Protein AF-A0A929YUV9-F1 (afdb_monomer_lite)

Secondary structure (DSSP, 8-state):
-HHHHHHHTTTT---SSPPPHHIIIIIS---GGG--S-HHHHHTTSPPHHHHHHHHHHTT-SS--HHHHHHHHH-HHHHHHHHHHH----------

Structure (mmCIF, N/CA/C/O backbone):
data_AF-A0A929YUV9-F1
#
_entry.id   AF-A0A929YUV9-F1
#
loop_
_atom_site.group_PDB
_atom_site.id
_atom_site.type_symbol
_atom_site.label_atom_id
_atom_site.label_alt_id
_atom_site.label_comp_id
_atom_site.label_asym_id
_atom_site.label_entity_id
_atom_site.label_seq_id
_atom_site.pdbx_PDB_ins_code
_atom_site.Cartn_x
_atom_site.Cartn_y
_atom_site.Cartn_z
_atom_site.occupancy
_atom_site.B_iso_or_equiv
_atom_site.auth_seq_id
_atom_site.auth_comp_id
_atom_site.auth_asym_id
_atom_site.auth_atom_id
_atom_site.pdbx_PDB_model_num
ATOM 1 N N . PRO A 1 1 ? -6.744 -14.987 12.072 1.00 85.75 1 PRO A N 1
ATOM 2 C CA . PRO A 1 1 ? -6.641 -14.279 10.771 1.00 85.75 1 PRO A CA 1
ATOM 3 C C . PRO A 1 1 ? -6.077 -12.878 10.985 1.00 85.75 1 PRO A C 1
ATOM 5 O O . PRO A 1 1 ? -6.507 -12.205 11.922 1.00 85.75 1 PRO A O 1
ATOM 8 N N . ASN A 1 2 ? -5.096 -12.476 10.181 1.00 84.31 2 ASN A N 1
ATOM 9 C CA . ASN A 1 2 ? -4.469 -11.158 10.314 1.00 84.31 2 ASN A CA 1
ATOM 10 C C . ASN A 1 2 ? -5.422 -10.056 9.840 1.00 84.31 2 ASN A C 1
ATOM 12 O O . ASN A 1 2 ? -5.476 -8.986 10.431 1.00 84.31 2 ASN A O 1
ATOM 16 N N . GLU A 1 3 ? -6.265 -10.370 8.860 1.00 86.81 3 GLU A N 1
ATOM 17 C CA . GLU A 1 3 ? -7.257 -9.478 8.263 1.00 86.81 3 GLU A CA 1
ATOM 18 C C . GLU A 1 3 ? -8.295 -9.024 9.295 1.00 86.81 3 GLU A C 1
ATOM 20 O O . GLU A 1 3 ? -8.646 -7.850 9.363 1.00 86.81 3 GLU A O 1
ATOM 25 N N . PHE A 1 4 ? -8.752 -9.943 10.154 1.00 85.56 4 PHE A N 1
ATOM 26 C CA . PHE A 1 4 ? -9.696 -9.610 11.223 1.00 85.56 4 PHE A CA 1
ATOM 27 C C . PHE A 1 4 ? -9.063 -8.699 12.280 1.00 85.56 4 PHE A C 1
ATOM 29 O O . PHE A 1 4 ? -9.709 -7.771 12.760 1.00 85.56 4 PHE A O 1
ATOM 36 N N . LYS A 1 5 ? -7.791 -8.936 12.624 1.00 85.31 5 LYS A N 1
ATOM 37 C CA . LYS A 1 5 ? -7.054 -8.074 13.558 1.00 85.31 5 LYS A CA 1
ATOM 38 C C . LYS A 1 5 ? -6.834 -6.681 12.970 1.00 85.31 5 LYS A C 1
ATOM 40 O O . LYS A 1 5 ? -6.989 -5.702 13.688 1.00 85.31 5 LYS A O 1
ATOM 45 N N . ASP A 1 6 ? -6.548 -6.599 11.671 1.00 87.00 6 ASP A N 1
ATOM 46 C CA . ASP A 1 6 ? -6.400 -5.348 10.922 1.00 87.00 6 ASP A CA 1
ATOM 47 C C . ASP A 1 6 ? -7.691 -4.524 10.892 1.00 87.00 6 ASP A C 1
ATOM 49 O O . ASP A 1 6 ? -7.659 -3.315 11.118 1.00 87.00 6 ASP A O 1
ATOM 53 N N . LEU A 1 7 ? -8.834 -5.183 10.699 1.00 85.94 7 LEU A N 1
ATOM 54 C CA . LEU A 1 7 ? -10.140 -4.540 10.816 1.00 85.94 7 LEU A CA 1
ATOM 55 C C . LEU A 1 7 ? -10.396 -4.039 12.237 1.00 85.94 7 LEU A C 1
ATOM 57 O O . LEU A 1 7 ? -10.766 -2.885 12.424 1.00 85.94 7 LEU A O 1
ATOM 61 N N . ALA A 1 8 ? -10.165 -4.894 13.233 1.00 84.38 8 ALA A N 1
ATOM 62 C CA . ALA A 1 8 ? -10.441 -4.578 14.627 1.00 84.38 8 ALA A CA 1
ATOM 63 C C . ALA A 1 8 ? -9.572 -3.423 15.160 1.00 84.38 8 ALA A C 1
ATOM 65 O O . ALA A 1 8 ? -10.046 -2.641 15.979 1.00 84.38 8 ALA A O 1
ATOM 66 N N . ARG A 1 9 ? -8.331 -3.274 14.672 1.00 84.50 9 ARG A N 1
ATOM 67 C CA . ARG A 1 9 ? -7.440 -2.157 15.040 1.00 84.50 9 ARG A CA 1
ATOM 68 C C . ARG A 1 9 ? -7.685 -0.855 14.275 1.00 84.50 9 ARG A C 1
ATOM 70 O O . ARG A 1 9 ? -6.952 0.096 14.502 1.00 84.50 9 ARG A O 1
ATOM 77 N N . GLY A 1 10 ? -8.659 -0.806 13.363 1.00 84.62 10 GLY A N 1
ATOM 78 C CA . GLY A 1 10 ? -9.018 0.422 12.640 1.00 84.62 10 GLY A CA 1
ATOM 79 C C . GLY A 1 10 ? -8.236 0.681 11.347 1.00 84.62 10 GLY A C 1
ATOM 80 O O . GLY A 1 10 ? -8.380 1.747 10.751 1.00 84.62 10 GLY A O 1
ATOM 81 N N . LYS A 1 11 ? -7.451 -0.288 10.851 1.00 84.31 11 LYS A N 1
ATOM 82 C CA . LYS A 1 11 ? -6.669 -0.132 9.606 1.00 84.31 11 LYS A CA 1
ATOM 83 C C . LYS A 1 11 ? -7.545 0.064 8.367 1.00 84.31 11 LYS A C 1
ATOM 85 O O . LYS A 1 11 ? -7.130 0.715 7.420 1.00 84.31 11 LYS A O 1
ATOM 90 N N . PHE A 1 12 ? -8.759 -0.483 8.372 1.00 84.56 12 PHE A N 1
ATOM 91 C CA . PHE A 1 12 ? -9.734 -0.314 7.286 1.00 84.56 12 PHE A CA 1
ATOM 92 C C . PHE A 1 12 ? -10.759 0.796 7.575 1.00 84.56 12 PHE A C 1
ATOM 94 O O . PHE A 1 12 ? -11.820 0.839 6.954 1.00 84.56 12 PHE A O 1
ATOM 101 N N . GLY A 1 13 ? -10.456 1.681 8.528 1.00 83.19 13 GLY A N 1
ATOM 102 C CA . GLY A 1 13 ? -11.361 2.722 9.000 1.00 83.19 13 GLY A CA 1
ATOM 103 C C . GLY A 1 13 ? -12.221 2.282 10.184 1.00 83.19 13 GLY A C 1
ATOM 104 O O . GLY A 1 13 ? -12.000 1.238 10.802 1.00 83.19 13 GLY A O 1
ATOM 105 N N . LYS A 1 14 ? -13.207 3.119 10.523 1.00 84.31 14 LYS A N 1
ATOM 106 C CA . LYS A 1 14 ? -14.068 2.921 11.694 1.00 84.31 14 LYS A CA 1
ATOM 107 C C . LYS A 1 14 ? -15.224 1.980 11.380 1.00 84.31 14 LYS A C 1
ATOM 109 O O . LYS A 1 14 ? -15.954 2.167 10.408 1.00 84.31 14 LYS A O 1
ATOM 114 N N . THR A 1 15 ? -15.418 0.989 12.242 1.00 84.69 15 THR A N 1
ATOM 115 C CA . THR A 1 15 ? -16.601 0.131 12.212 1.00 84.69 15 THR A CA 1
ATOM 116 C C . THR A 1 15 ? -17.851 0.926 12.621 1.00 84.69 15 THR A C 1
ATOM 118 O O . THR A 1 15 ? -17.741 1.872 13.400 1.00 84.69 15 THR A O 1
ATOM 121 N N . PRO A 1 16 ? -19.058 0.548 12.150 1.00 85.69 16 PRO A N 1
ATOM 122 C CA . PRO A 1 16 ? -20.301 1.241 12.516 1.00 85.69 16 PRO A CA 1
ATOM 123 C C . PRO A 1 16 ? -20.580 1.280 14.025 1.00 85.69 16 PRO A C 1
ATOM 125 O O . PRO A 1 16 ? -21.283 2.165 14.504 1.00 85.69 16 PRO A O 1
ATOM 128 N N . VAL A 1 17 ? -20.050 0.300 14.760 1.00 86.69 17 VAL A N 1
ATOM 129 C CA . VAL A 1 17 ? -20.099 0.211 16.221 1.00 86.69 17 VAL A CA 1
ATOM 130 C C . VAL A 1 17 ? -18.668 0.186 16.734 1.00 86.69 17 VAL A C 1
ATOM 132 O O . VAL A 1 17 ? -17.823 -0.499 16.153 1.00 86.69 17 VAL A O 1
ATOM 135 N N . GLU A 1 18 ? -18.399 0.919 17.809 1.00 81.81 18 GLU A N 1
ATOM 136 C CA . GLU A 1 18 ? -17.084 0.936 18.446 1.00 81.81 18 GLU A CA 1
ATOM 137 C C . GLU A 1 18 ? -16.736 -0.441 19.022 1.00 81.81 18 GLU A C 1
ATOM 139 O O . GLU A 1 18 ? -17.566 -1.108 19.645 1.00 81.81 18 GLU A O 1
ATOM 144 N N . VAL A 1 19 ? -15.495 -0.874 18.806 1.00 81.69 19 VAL A N 1
ATOM 145 C CA . VAL A 1 19 ? -14.983 -2.131 19.357 1.00 81.69 19 VAL A CA 1
ATOM 146 C C . VAL A 1 19 ? -14.424 -1.867 20.753 1.00 81.69 19 VAL A C 1
ATOM 148 O O . VAL A 1 19 ? -13.682 -0.909 20.962 1.00 81.69 19 VAL A O 1
ATOM 151 N N . ASP A 1 20 ? -14.759 -2.727 21.716 1.00 85.38 20 ASP A N 1
ATOM 152 C CA . ASP A 1 20 ? -14.241 -2.611 23.080 1.00 85.38 20 ASP A CA 1
ATOM 153 C C . ASP A 1 20 ? -12.708 -2.753 23.101 1.00 85.38 20 ASP A C 1
ATOM 155 O O . ASP A 1 20 ? -12.148 -3.763 22.663 1.00 85.38 20 ASP A O 1
ATOM 159 N N . ARG A 1 21 ? -12.018 -1.755 23.668 1.00 81.75 21 ARG A N 1
ATOM 160 C CA . ARG A 1 21 ? -10.555 -1.747 23.809 1.00 81.75 21 ARG A CA 1
ATOM 161 C C . ARG A 1 21 ? -10.041 -2.929 24.624 1.00 81.75 21 ARG A C 1
ATOM 163 O O . ARG A 1 21 ? -8.974 -3.450 24.315 1.00 81.75 21 ARG A O 1
ATOM 170 N N . LYS A 1 22 ? -10.794 -3.396 25.625 1.00 84.38 22 LYS A N 1
ATOM 171 C CA . LYS A 1 22 ? -10.399 -4.580 26.403 1.00 84.38 22 LYS A CA 1
ATOM 172 C C . LYS A 1 22 ? -10.371 -5.828 25.536 1.00 84.38 22 LYS A C 1
ATOM 174 O O . LYS A 1 22 ? -9.441 -6.618 25.633 1.00 84.38 22 LYS A O 1
ATOM 179 N N . PHE A 1 23 ? -11.336 -5.972 24.634 1.00 84.31 23 PHE A N 1
ATOM 180 C CA . PHE A 1 23 ? -11.367 -7.087 23.696 1.00 84.31 23 PHE A CA 1
ATOM 181 C C . PHE A 1 23 ? -10.178 -7.044 22.719 1.00 84.31 23 PHE A C 1
ATOM 183 O O . PHE A 1 23 ? -9.538 -8.072 22.483 1.00 84.31 23 PHE A O 1
ATOM 190 N N . LEU A 1 24 ? -9.824 -5.857 22.210 1.00 81.69 24 LEU A N 1
ATOM 191 C CA . LEU A 1 24 ? -8.662 -5.670 21.329 1.00 81.69 24 LEU A CA 1
ATOM 192 C C . LEU A 1 24 ? -7.344 -6.084 22.007 1.00 81.69 24 LEU A C 1
ATOM 194 O O . LEU A 1 24 ? -6.559 -6.841 21.429 1.00 81.69 24 LEU A O 1
ATOM 198 N N . THR A 1 25 ? -7.120 -5.641 23.244 1.00 83.62 25 THR A N 1
ATOM 199 C CA . THR A 1 25 ? -5.862 -5.890 23.960 1.00 83.62 25 THR A CA 1
ATOM 200 C C . THR A 1 25 ? -5.807 -7.289 24.583 1.00 83.62 25 THR A C 1
ATOM 202 O O . THR A 1 25 ? -4.804 -7.988 24.451 1.00 83.62 25 THR A O 1
ATOM 205 N N . GLU A 1 26 ? -6.878 -7.738 25.244 1.00 84.12 26 GLU A N 1
ATOM 206 C CA . GLU A 1 26 ? -6.886 -8.997 26.004 1.00 84.12 26 GLU A CA 1
ATOM 207 C C . GLU A 1 26 ? -7.171 -10.219 25.126 1.00 84.12 26 GLU A C 1
ATOM 209 O O . GLU A 1 26 ? -6.560 -11.264 25.330 1.00 84.12 26 GLU A O 1
ATOM 214 N N . THR A 1 27 ? -8.078 -10.109 24.146 1.00 82.50 27 THR A N 1
ATOM 215 C CA . THR A 1 27 ? -8.488 -11.256 23.310 1.00 82.50 27 THR A CA 1
ATOM 216 C C . THR A 1 27 ? -7.729 -11.316 21.989 1.00 82.50 27 THR A C 1
ATOM 218 O O . THR A 1 27 ? -7.330 -12.394 21.549 1.00 82.50 27 THR A O 1
ATOM 221 N N . LEU A 1 28 ? -7.522 -10.171 21.328 1.00 81.50 28 LEU A N 1
ATOM 222 C CA . LEU A 1 28 ? -6.819 -10.123 20.039 1.00 81.50 28 LEU A CA 1
ATOM 223 C C . LEU A 1 28 ? -5.310 -9.882 20.169 1.00 81.50 28 LEU A C 1
ATOM 225 O O . LEU A 1 28 ? -4.590 -10.078 19.179 1.00 81.50 28 LEU A O 1
ATOM 229 N N . HIS A 1 29 ? -4.838 -9.552 21.377 1.00 84.19 29 HIS A N 1
ATOM 230 C CA . HIS A 1 29 ? -3.439 -9.253 21.693 1.00 84.19 29 HIS A CA 1
ATOM 231 C C . HIS A 1 29 ? -2.856 -8.166 20.783 1.00 84.19 29 HIS A C 1
ATOM 233 O O . HIS A 1 29 ? -1.754 -8.310 20.258 1.00 84.19 29 HIS A O 1
ATOM 239 N N . ILE A 1 30 ? -3.636 -7.110 20.543 1.00 83.12 30 ILE A N 1
ATOM 240 C CA . ILE A 1 30 ? -3.213 -5.926 19.791 1.00 83.12 30 ILE A CA 1
ATOM 241 C C . ILE A 1 30 ? -2.643 -4.918 20.794 1.00 83.12 30 ILE A C 1
ATOM 243 O O . ILE A 1 30 ? -3.274 -4.646 21.818 1.00 83.12 30 ILE A O 1
ATOM 247 N N . SER A 1 31 ? -1.451 -4.383 20.525 1.00 83.06 31 SER A N 1
ATOM 248 C CA . SER A 1 31 ? -0.853 -3.359 21.387 1.00 83.06 31 SER A CA 1
ATOM 249 C C . SER A 1 31 ? -1.681 -2.071 21.328 1.00 83.06 31 SER A C 1
ATOM 251 O O . SER A 1 31 ? -2.172 -1.727 20.253 1.00 83.06 31 SER A O 1
ATOM 253 N N . PRO A 1 32 ? -1.815 -1.319 22.434 1.00 77.75 32 PRO A N 1
ATOM 254 C CA . PRO A 1 32 ? -2.532 -0.044 22.428 1.00 77.75 32 PRO A CA 1
ATOM 255 C C . PRO A 1 32 ? -1.984 0.958 21.401 1.00 77.75 32 PRO A C 1
ATOM 257 O O . PRO A 1 32 ? -2.762 1.692 20.803 1.00 77.75 32 PRO A O 1
ATOM 260 N N . ASP A 1 33 ? -0.669 0.951 21.171 1.00 80.56 33 ASP A N 1
ATOM 261 C CA . ASP A 1 33 ? 0.020 1.799 20.190 1.00 80.56 33 ASP A CA 1
ATOM 262 C C . ASP A 1 33 ? -0.289 1.430 18.727 1.00 80.56 33 ASP A C 1
ATOM 264 O O . ASP A 1 33 ? -0.126 2.259 17.838 1.00 80.56 33 ASP A O 1
ATOM 268 N N . ASP A 1 34 ? -0.761 0.205 18.473 1.00 81.44 34 ASP A N 1
ATOM 269 C CA . ASP A 1 34 ? -1.123 -0.275 17.133 1.00 81.44 34 ASP A CA 1
ATOM 270 C C . ASP A 1 34 ? -2.586 0.041 16.764 1.00 81.44 34 ASP A C 1
ATOM 272 O O . ASP A 1 34 ? -3.052 -0.349 15.686 1.00 81.44 34 ASP A O 1
ATOM 276 N N . ILE A 1 35 ? -3.336 0.691 17.663 1.00 81.88 35 ILE A N 1
ATOM 277 C CA . ILE A 1 35 ? -4.734 1.071 17.444 1.00 81.88 35 ILE A CA 1
ATOM 278 C C . ILE A 1 35 ? -4.778 2.365 16.631 1.00 81.88 35 ILE A C 1
ATOM 280 O O . ILE A 1 35 ? -4.299 3.414 17.057 1.00 81.88 35 ILE A O 1
ATOM 284 N N . ILE A 1 36 ? -5.400 2.287 15.458 1.00 81.19 36 ILE A N 1
ATOM 285 C CA . ILE A 1 36 ? -5.512 3.391 14.511 1.00 81.19 36 ILE A CA 1
ATOM 286 C C . ILE A 1 36 ? -6.824 4.133 14.772 1.00 81.19 36 ILE A C 1
ATOM 288 O O . ILE A 1 36 ? -7.913 3.609 14.542 1.00 81.19 36 ILE A O 1
ATOM 292 N N . GLU A 1 37 ? -6.714 5.373 15.248 1.00 78.94 37 GLU A N 1
ATOM 293 C CA . GLU A 1 37 ? -7.864 6.255 15.507 1.00 78.94 37 GLU A CA 1
ATOM 294 C C . GLU A 1 37 ? -8.354 6.970 14.238 1.00 78.94 37 GLU A C 1
ATOM 296 O O . GLU A 1 37 ? -9.555 7.219 14.078 1.00 78.94 37 GLU A O 1
ATOM 301 N N . ASP A 1 38 ? -7.425 7.298 13.334 1.00 81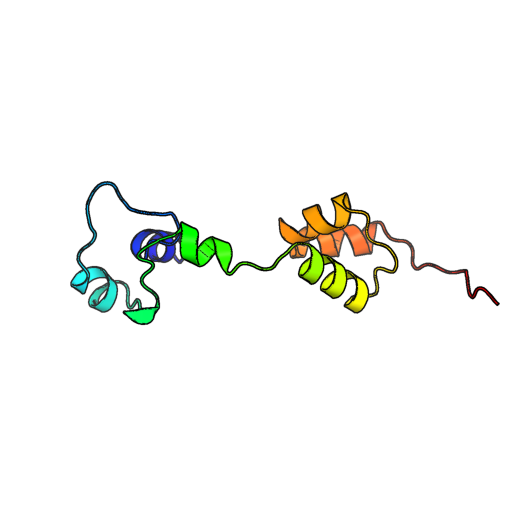.12 38 ASP A N 1
ATOM 302 C CA . ASP A 1 38 ? -7.689 7.972 12.064 1.00 81.12 38 ASP A CA 1
ATOM 303 C C . ASP A 1 38 ? -6.905 7.297 10.935 1.00 81.12 38 ASP A C 1
ATOM 305 O O . ASP A 1 38 ? -5.678 7.389 10.856 1.00 81.12 38 ASP A O 1
ATOM 309 N N . CYS A 1 39 ? -7.629 6.614 10.048 1.00 81.56 39 CYS A N 1
ATOM 310 C CA . CYS A 1 39 ? -7.037 5.939 8.900 1.00 81.56 39 CYS A CA 1
ATOM 311 C C . CYS A 1 39 ? -6.382 6.918 7.914 1.00 81.56 39 CYS A C 1
ATOM 313 O O . CYS A 1 39 ? -5.353 6.585 7.337 1.00 81.56 39 CYS A O 1
ATOM 315 N N . SER A 1 40 ? -6.902 8.144 7.769 1.00 80.12 40 SER A N 1
ATOM 316 C CA . SER A 1 40 ? -6.359 9.121 6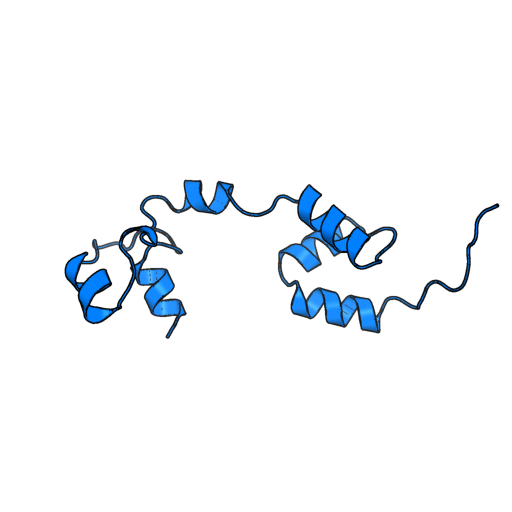.820 1.00 80.12 40 SER A CA 1
ATOM 317 C C . SER A 1 40 ? -4.968 9.606 7.219 1.00 80.12 40 SER A C 1
ATOM 319 O O . SER A 1 40 ? -4.153 9.914 6.349 1.00 80.12 40 SER A O 1
ATOM 321 N N . VAL A 1 41 ? -4.702 9.714 8.522 1.00 81.94 41 VAL A N 1
ATOM 322 C CA . VAL A 1 41 ? -3.394 10.145 9.036 1.00 81.94 41 VAL A CA 1
ATOM 323 C C . VAL A 1 41 ? -2.357 9.044 8.849 1.00 81.94 41 VAL A C 1
ATOM 325 O O . VAL A 1 41 ? -1.210 9.340 8.517 1.00 81.94 41 VAL A O 1
ATOM 328 N N . GLU A 1 42 ? -2.750 7.783 9.020 1.00 82.44 42 GLU A N 1
ATOM 329 C CA . GLU A 1 42 ? -1.850 6.654 8.787 1.00 82.44 42 GLU A CA 1
ATOM 330 C C . GLU A 1 42 ? -1.563 6.443 7.299 1.00 82.44 42 GLU A C 1
ATOM 332 O O . GLU A 1 42 ? -0.407 6.237 6.936 1.00 82.44 42 GLU A O 1
ATOM 337 N N . ASP A 1 43 ? -2.562 6.584 6.424 1.00 81.88 43 ASP A N 1
ATOM 338 C CA . ASP A 1 43 ? -2.356 6.489 4.973 1.00 81.88 43 ASP A CA 1
ATOM 339 C C . ASP A 1 43 ? -1.419 7.591 4.453 1.00 81.88 43 ASP A C 1
ATOM 341 O O . ASP A 1 43 ? -0.597 7.349 3.570 1.00 81.88 43 ASP A O 1
ATOM 345 N N . ALA A 1 44 ? -1.458 8.789 5.045 1.00 83.06 44 ALA A N 1
ATOM 346 C CA . ALA A 1 44 ? -0.530 9.871 4.711 1.00 83.06 44 ALA A CA 1
ATOM 347 C C . ALA A 1 44 ? 0.940 9.569 5.074 1.00 83.06 44 ALA A C 1
ATOM 349 O O . ALA A 1 44 ? 1.835 10.246 4.568 1.00 83.06 44 ALA A O 1
ATOM 350 N N . LYS A 1 45 ? 1.208 8.570 5.930 1.00 83.75 45 LYS A N 1
ATOM 351 C CA . LYS A 1 45 ? 2.569 8.105 6.261 1.00 83.75 45 LYS A CA 1
ATOM 352 C C . LYS A 1 45 ? 3.092 7.046 5.286 1.00 83.75 45 LYS A C 1
ATOM 354 O O . LYS A 1 45 ? 4.230 6.599 5.438 1.00 83.75 45 LYS A O 1
ATOM 359 N N . ALA A 1 46 ? 2.276 6.597 4.332 1.00 83.38 46 ALA A N 1
ATOM 360 C CA . ALA A 1 46 ? 2.700 5.623 3.339 1.00 83.38 46 ALA A CA 1
ATOM 361 C C . ALA A 1 46 ? 3.813 6.185 2.438 1.00 83.38 46 ALA A C 1
ATOM 363 O O . ALA A 1 46 ? 3.953 7.396 2.261 1.00 83.38 46 ALA A O 1
ATOM 364 N N . LYS A 1 47 ? 4.597 5.278 1.843 1.00 86.75 47 LYS A N 1
ATOM 365 C CA . LYS A 1 47 ? 5.660 5.633 0.897 1.00 86.75 47 LYS A CA 1
ATOM 366 C C . LYS A 1 47 ? 5.104 6.440 -0.275 1.00 86.75 47 LYS A C 1
ATOM 368 O O . LYS A 1 47 ? 4.058 6.120 -0.842 1.00 86.75 47 LYS A O 1
ATOM 373 N N . THR A 1 48 ? 5.853 7.451 -0.676 1.00 88.50 48 THR A N 1
ATOM 374 C CA . THR A 1 48 ? 5.535 8.319 -1.804 1.00 88.50 48 THR A CA 1
ATOM 375 C C . THR A 1 48 ? 6.004 7.727 -3.133 1.00 88.50 48 THR A C 1
ATOM 377 O O . THR A 1 48 ? 6.871 6.855 -3.202 1.00 88.50 48 THR A O 1
ATOM 380 N N . PHE A 1 49 ? 5.456 8.249 -4.233 1.00 87.62 49 PHE A N 1
ATOM 381 C CA . PHE A 1 49 ? 5.835 7.845 -5.591 1.00 87.62 49 PHE A CA 1
ATOM 382 C C . PHE A 1 49 ? 7.342 7.992 -5.869 1.00 87.62 49 PHE A C 1
ATOM 384 O O . PHE A 1 49 ? 7.934 7.153 -6.548 1.00 87.62 49 PHE A O 1
ATOM 391 N N . MET A 1 50 ? 7.977 9.044 -5.337 1.00 86.31 50 MET A N 1
ATOM 392 C CA . MET A 1 50 ? 9.414 9.266 -5.525 1.00 86.31 50 MET A CA 1
ATOM 393 C C . MET A 1 50 ? 10.251 8.176 -4.851 1.00 86.31 50 MET A C 1
ATOM 395 O O . MET A 1 50 ? 11.178 7.669 -5.477 1.00 86.31 50 MET A O 1
ATOM 399 N N . GLU A 1 51 ? 9.874 7.752 -3.645 1.00 89.88 51 GLU A N 1
ATOM 400 C CA . GLU A 1 51 ? 10.573 6.688 -2.916 1.00 89.88 51 GLU A CA 1
ATOM 401 C C . GLU A 1 51 ? 10.494 5.348 -3.660 1.00 89.88 51 GLU A C 1
ATOM 403 O O . GLU A 1 51 ? 11.492 4.643 -3.775 1.00 89.88 51 GLU A O 1
ATOM 408 N N . PHE A 1 52 ? 9.342 5.014 -4.255 1.00 88.62 52 PHE A N 1
ATOM 409 C CA . PHE A 1 52 ? 9.221 3.811 -5.089 1.00 88.62 52 PHE A CA 1
ATOM 410 C C . PHE A 1 5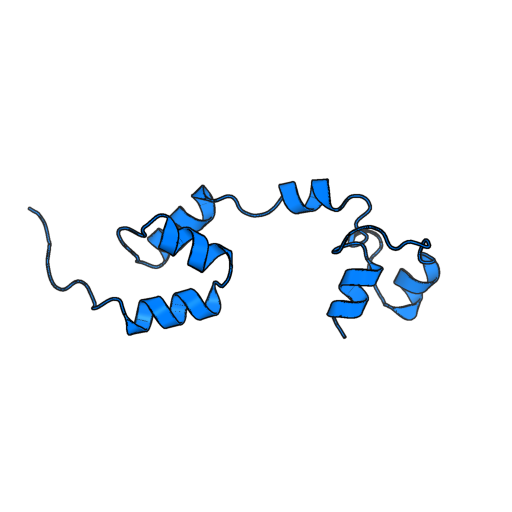2 ? 10.085 3.877 -6.353 1.00 88.62 52 PHE A C 1
ATOM 412 O O . PHE A 1 52 ? 10.647 2.866 -6.780 1.00 88.62 52 PHE A O 1
ATOM 419 N N . LYS A 1 53 ? 10.226 5.066 -6.949 1.00 86.06 53 LYS A N 1
ATOM 420 C CA . LYS A 1 53 ? 11.088 5.278 -8.117 1.00 86.06 53 LYS A CA 1
ATOM 421 C C . LYS A 1 53 ? 12.569 5.125 -7.769 1.00 86.06 53 LYS A C 1
ATOM 423 O O . LYS A 1 53 ? 13.325 4.610 -8.590 1.00 86.06 53 LYS A O 1
ATOM 428 N N . GLU A 1 54 ? 12.984 5.567 -6.587 1.00 87.56 54 GLU A N 1
ATOM 429 C CA . GLU A 1 54 ? 14.344 5.363 -6.074 1.00 87.56 54 GLU A CA 1
ATOM 430 C C . GLU A 1 54 ? 14.600 3.887 -5.752 1.00 87.56 54 GLU A C 1
ATOM 432 O O . GLU A 1 54 ? 15.580 3.326 -6.237 1.00 87.56 54 GLU A O 1
ATOM 437 N N . GLU A 1 55 ? 13.663 3.216 -5.079 1.00 87.31 55 GLU A N 1
ATOM 438 C CA . GLU A 1 55 ? 13.765 1.788 -4.752 1.00 87.31 55 GLU A CA 1
ATOM 439 C C . GLU A 1 55 ? 13.911 0.909 -6.010 1.00 87.31 55 GLU A C 1
ATOM 441 O O . GLU A 1 55 ? 14.686 -0.049 -6.028 1.00 87.31 55 GLU A O 1
ATOM 446 N N . LEU A 1 56 ? 13.216 1.249 -7.100 1.00 84.62 56 LEU A N 1
ATOM 447 C CA . LEU A 1 56 ? 13.357 0.554 -8.384 1.00 84.62 56 LEU A CA 1
ATOM 448 C C . LEU A 1 56 ? 14.712 0.802 -9.059 1.00 84.62 56 LEU A C 1
ATOM 450 O O . LEU A 1 56 ? 15.272 -0.120 -9.660 1.00 84.62 56 LEU A O 1
ATOM 454 N N . LYS A 1 57 ? 15.263 2.015 -8.944 1.00 82.75 57 LYS A N 1
ATOM 455 C CA . LYS A 1 57 ? 16.606 2.327 -9.454 1.00 82.75 57 LYS A CA 1
ATOM 456 C C . LYS A 1 57 ? 17.681 1.575 -8.676 1.00 82.75 57 LYS A C 1
ATOM 458 O O . LYS A 1 57 ? 18.561 0.988 -9.302 1.00 82.75 57 LYS A O 1
ATOM 463 N N . ASP A 1 58 ? 17.570 1.525 -7.349 1.00 84.62 58 ASP A N 1
ATOM 464 C CA . ASP A 1 58 ? 18.482 0.773 -6.477 1.00 84.62 58 ASP A CA 1
ATOM 465 C C . ASP A 1 58 ? 18.450 -0.730 -6.782 1.00 84.62 58 ASP A C 1
ATOM 467 O O . ASP A 1 58 ? 19.475 -1.411 -6.731 1.00 84.62 58 ASP A O 1
ATOM 471 N N . LYS A 1 59 ? 17.285 -1.248 -7.188 1.00 80.50 59 LYS A N 1
ATOM 472 C CA . LYS A 1 59 ? 17.113 -2.632 -7.659 1.00 80.50 59 LYS A CA 1
ATOM 473 C C . LYS A 1 59 ? 17.670 -2.900 -9.064 1.00 80.50 59 LYS A C 1
ATOM 475 O O . LYS A 1 59 ? 17.646 -4.047 -9.508 1.00 80.50 59 LYS A O 1
ATOM 480 N N . GLY A 1 60 ? 18.199 -1.888 -9.754 1.00 77.31 60 GLY A N 1
ATOM 481 C CA . GLY A 1 60 ? 18.856 -2.030 -11.055 1.00 77.31 60 GLY A CA 1
ATOM 482 C C . GLY A 1 60 ? 17.950 -1.816 -12.271 1.00 77.31 60 GLY A C 1
ATOM 483 O O . GLY A 1 60 ? 18.385 -2.059 -13.399 1.00 77.31 60 GLY A O 1
ATOM 484 N N . TYR A 1 61 ? 16.716 -1.336 -12.088 1.00 76.62 61 TYR A N 1
ATOM 485 C CA . TYR A 1 61 ? 15.843 -0.955 -13.201 1.00 76.62 61 TYR A CA 1
ATOM 486 C C . TYR A 1 61 ? 16.192 0.470 -13.649 1.00 76.62 61 TYR A C 1
ATOM 488 O O . TYR A 1 61 ? 15.826 1.451 -13.007 1.00 76.62 61 TYR A O 1
ATOM 496 N N . LEU A 1 62 ? 16.959 0.592 -14.742 1.00 63.78 62 LEU A N 1
ATOM 497 C CA . LEU A 1 62 ? 17.673 1.837 -15.066 1.00 63.78 62 LEU A CA 1
ATOM 498 C C . LEU A 1 62 ? 16.782 2.994 -15.563 1.00 63.78 62 LEU A C 1
ATOM 500 O O . LEU A 1 62 ? 17.245 4.125 -15.578 1.00 63.78 62 LEU A O 1
ATOM 504 N N . ASN A 1 63 ? 15.521 2.766 -15.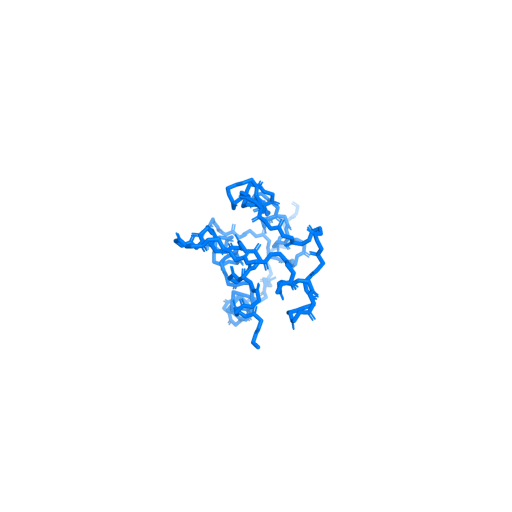933 1.00 69.31 63 ASN A N 1
ATOM 505 C CA . ASN A 1 63 ? 14.543 3.816 -16.263 1.00 69.31 63 ASN A CA 1
ATOM 506 C C . ASN A 1 63 ? 13.118 3.233 -16.169 1.00 69.31 63 ASN A C 1
ATOM 508 O O . ASN A 1 63 ? 12.566 2.854 -17.203 1.00 69.31 63 ASN A O 1
ATOM 512 N N . PRO A 1 64 ? 12.526 3.095 -14.968 1.00 76.06 64 PRO A N 1
ATOM 513 C CA . PRO A 1 64 ? 11.148 2.632 -14.855 1.00 76.06 64 PRO A CA 1
ATOM 514 C C . PRO A 1 64 ? 10.204 3.704 -15.416 1.00 76.06 64 PRO A C 1
ATOM 516 O O . PRO A 1 64 ? 10.377 4.896 -15.129 1.00 76.06 64 PRO A O 1
ATOM 519 N N . THR A 1 65 ? 9.232 3.284 -16.228 1.00 83.62 65 THR A N 1
ATOM 520 C CA . THR A 1 65 ? 8.126 4.162 -16.637 1.00 83.62 65 THR A CA 1
ATOM 521 C C . THR A 1 65 ? 7.246 4.482 -15.431 1.00 83.62 65 THR A C 1
ATOM 523 O O . THR A 1 65 ? 7.317 3.797 -14.408 1.00 83.62 65 THR A O 1
ATOM 526 N N . ASP A 1 66 ? 6.426 5.530 -15.506 1.00 86.56 66 ASP A N 1
ATOM 527 C CA . ASP A 1 66 ? 5.556 5.874 -14.376 1.00 86.56 66 ASP A CA 1
ATOM 528 C C . ASP A 1 66 ? 4.542 4.741 -14.108 1.00 86.56 66 ASP A C 1
ATOM 530 O O . ASP A 1 66 ? 4.217 4.456 -12.956 1.00 86.56 66 ASP A O 1
ATOM 534 N N . GLU A 1 67 ? 4.135 4.009 -15.147 1.00 87.12 67 GLU A N 1
ATOM 535 C CA . GLU A 1 67 ? 3.311 2.804 -15.065 1.00 87.12 67 GLU A CA 1
ATOM 536 C C . GLU A 1 67 ? 4.021 1.640 -14.354 1.00 87.12 67 GLU A C 1
ATOM 538 O O . GLU A 1 67 ? 3.392 0.937 -13.558 1.00 87.12 67 GLU A O 1
ATOM 543 N N . ASP A 1 68 ? 5.325 1.449 -14.581 1.00 85.50 68 ASP A N 1
ATOM 544 C CA . ASP A 1 68 ? 6.123 0.438 -13.871 1.00 85.50 68 ASP A CA 1
ATOM 545 C C . ASP A 1 68 ? 6.253 0.785 -12.383 1.00 85.50 68 ASP A C 1
ATOM 547 O O . ASP A 1 68 ? 6.118 -0.089 -11.524 1.00 85.50 68 ASP A O 1
ATOM 551 N N . VAL A 1 69 ? 6.456 2.070 -12.062 1.00 87.62 69 VAL A N 1
ATOM 552 C CA . VAL A 1 69 ? 6.511 2.549 -10.671 1.00 87.62 69 VAL A CA 1
ATOM 553 C C . VAL A 1 69 ? 5.172 2.319 -9.969 1.00 87.62 69 VAL A C 1
ATOM 555 O O . VAL A 1 69 ? 5.152 1.821 -8.844 1.00 87.62 69 VAL A O 1
ATOM 558 N N . LEU A 1 70 ? 4.047 2.620 -10.626 1.00 90.06 70 LEU A N 1
ATOM 559 C CA . LEU A 1 70 ? 2.711 2.377 -10.068 1.00 90.06 70 LEU A CA 1
ATOM 560 C C . LEU A 1 70 ? 2.412 0.882 -9.909 1.00 90.06 70 LEU A C 1
ATOM 562 O O . LEU A 1 70 ? 1.867 0.469 -8.886 1.00 90.06 70 LEU A O 1
ATOM 566 N N . SER A 1 71 ? 2.803 0.060 -10.884 1.00 89.56 71 SER A N 1
ATOM 567 C CA . SER A 1 71 ? 2.633 -1.396 -10.817 1.00 89.56 71 SER A CA 1
ATOM 568 C C . SER A 1 71 ? 3.413 -1.989 -9.645 1.00 89.56 71 SER A C 1
ATOM 570 O O . SER A 1 71 ? 2.892 -2.826 -8.907 1.00 89.56 71 SER A O 1
ATOM 572 N N . TYR A 1 72 ? 4.634 -1.498 -9.429 1.00 89.56 72 TYR A N 1
ATOM 573 C CA . TYR A 1 72 ? 5.465 -1.876 -8.294 1.00 89.56 72 TYR A CA 1
ATOM 574 C C . TYR A 1 72 ? 4.897 -1.397 -6.950 1.00 89.56 72 TYR A C 1
ATOM 576 O O . TYR A 1 72 ? 4.904 -2.156 -5.983 1.00 89.56 72 TYR A O 1
ATOM 584 N N . ALA A 1 73 ? 4.355 -0.177 -6.890 1.00 90.06 73 ALA A N 1
ATOM 585 C CA . ALA A 1 73 ? 3.738 0.363 -5.679 1.00 90.06 73 ALA A CA 1
ATOM 586 C C . ALA A 1 73 ? 2.503 -0.444 -5.237 1.00 90.06 73 ALA A C 1
ATOM 588 O O . ALA A 1 73 ? 2.299 -0.655 -4.042 1.00 90.06 73 ALA A O 1
ATOM 589 N N . LEU A 1 74 ? 1.692 -0.919 -6.189 1.00 90.62 74 LEU A N 1
ATOM 590 C CA . LEU A 1 74 ? 0.490 -1.711 -5.904 1.00 90.62 74 LEU A CA 1
ATOM 591 C C . LEU A 1 74 ? 0.807 -3.185 -5.614 1.00 90.62 74 LEU A C 1
ATOM 593 O O . LEU A 1 74 ? 0.235 -3.773 -4.696 1.00 90.62 74 LEU A O 1
ATOM 597 N N . PHE A 1 75 ? 1.704 -3.789 -6.399 1.00 91.50 75 PHE A N 1
ATOM 598 C CA . PHE A 1 75 ? 1.988 -5.224 -6.359 1.00 91.50 75 PHE A CA 1
ATOM 599 C C . PHE A 1 75 ? 3.494 -5.500 -6.452 1.00 91.50 75 PHE A C 1
ATOM 601 O O . PHE A 1 75 ? 3.963 -6.005 -7.473 1.00 91.50 75 PHE A O 1
ATOM 608 N N . PRO A 1 76 ? 4.272 -5.247 -5.386 1.00 88.81 76 PRO A N 1
ATOM 609 C CA . PRO A 1 76 ? 5.733 -5.304 -5.453 1.00 88.81 76 PRO A CA 1
ATOM 610 C C . PRO A 1 76 ? 6.262 -6.684 -5.867 1.00 88.81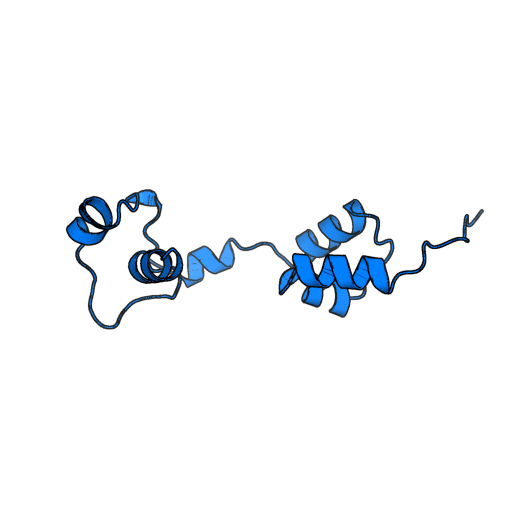 76 PRO A C 1
ATOM 612 O O . PRO A 1 76 ? 7.134 -6.780 -6.723 1.00 88.81 76 PRO A O 1
ATOM 615 N N . GLN A 1 77 ? 5.696 -7.767 -5.321 1.00 88.12 77 GLN A N 1
ATOM 616 C CA . GLN A 1 77 ? 6.138 -9.137 -5.625 1.00 88.12 77 GLN A CA 1
ATOM 617 C C . GLN A 1 77 ? 5.857 -9.530 -7.083 1.00 88.12 77 GLN A C 1
ATOM 619 O O . GLN A 1 77 ? 6.739 -10.039 -7.770 1.00 88.12 77 GLN A O 1
ATOM 624 N N . VAL A 1 78 ? 4.644 -9.250 -7.569 1.00 89.56 78 VAL A N 1
ATOM 625 C CA . VAL A 1 78 ? 4.227 -9.596 -8.938 1.00 89.56 78 VAL A CA 1
ATOM 626 C C . VAL A 1 78 ? 4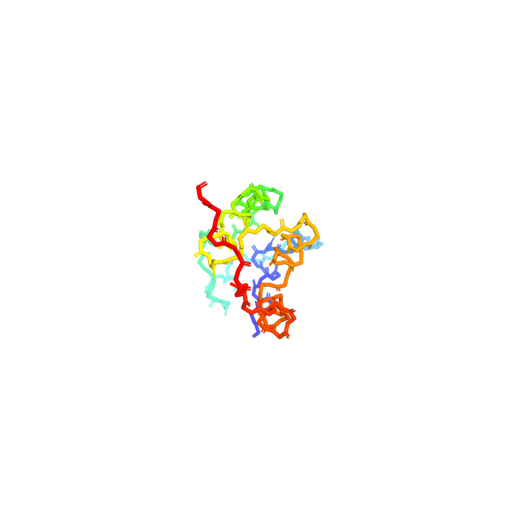.964 -8.733 -9.958 1.00 89.56 78 VAL A C 1
ATOM 628 O O . VAL A 1 78 ? 5.409 -9.238 -10.985 1.00 89.56 78 VAL A O 1
ATOM 631 N N . ALA A 1 79 ? 5.137 -7.442 -9.664 1.00 86.75 79 ALA A N 1
ATOM 632 C CA . ALA A 1 79 ? 5.888 -6.527 -10.509 1.00 86.75 79 ALA A CA 1
ATOM 633 C C . ALA A 1 79 ? 7.354 -6.960 -10.630 1.00 86.75 79 ALA A C 1
ATOM 635 O O . ALA A 1 79 ? 7.885 -6.984 -11.732 1.00 86.75 79 ALA A O 1
ATOM 636 N N . GLU A 1 80 ? 8.000 -7.387 -9.542 1.00 85.50 80 GLU A N 1
ATOM 637 C CA . GLU A 1 80 ? 9.371 -7.904 -9.610 1.00 85.50 80 GLU A CA 1
ATOM 638 C C . GLU A 1 80 ? 9.504 -9.167 -10.465 1.00 85.50 80 GLU A C 1
ATOM 640 O O . GLU A 1 80 ? 10.463 -9.293 -11.228 1.00 85.50 80 GLU A O 1
ATOM 645 N N . GLU A 1 81 ? 8.580 -10.119 -10.336 1.00 87.88 81 GLU A N 1
ATOM 646 C CA . GLU A 1 81 ? 8.568 -11.324 -11.172 1.00 87.88 81 GLU A CA 1
ATOM 647 C C . GLU A 1 81 ? 8.335 -10.979 -12.645 1.00 87.88 81 GLU A C 1
ATOM 649 O O . GLU A 1 81 ? 9.045 -11.480 -13.522 1.00 87.88 81 GLU A O 1
ATOM 654 N N . PHE A 1 82 ? 7.398 -10.068 -12.913 1.00 86.06 82 PHE A N 1
ATOM 655 C CA . PHE A 1 82 ? 7.126 -9.555 -14.249 1.00 86.06 82 PHE A CA 1
ATOM 656 C C . PHE A 1 82 ? 8.360 -8.863 -14.835 1.00 86.06 82 PHE A C 1
ATOM 658 O O . PHE A 1 82 ? 8.785 -9.182 -15.945 1.00 86.06 82 PHE A O 1
ATOM 665 N N . PHE A 1 83 ? 9.011 -7.978 -14.081 1.00 84.69 83 PHE A N 1
ATOM 666 C CA . PHE A 1 83 ? 10.201 -7.291 -14.561 1.00 84.69 83 PHE A CA 1
ATOM 667 C C . PHE A 1 83 ? 11.334 -8.271 -14.864 1.00 84.69 83 PHE A C 1
ATOM 669 O O . PHE A 1 83 ? 11.945 -8.168 -15.922 1.00 84.69 83 PHE A O 1
ATOM 676 N N . LYS A 1 84 ? 11.565 -9.284 -14.021 1.00 83.00 84 LYS A N 1
ATOM 677 C CA . LYS A 1 84 ? 12.566 -10.335 -14.287 1.00 83.00 84 LYS A CA 1
ATOM 678 C C . LYS A 1 84 ? 12.268 -11.138 -15.557 1.00 83.00 84 LYS A C 1
ATOM 680 O O . LYS A 1 84 ? 13.200 -11.532 -16.253 1.00 83.00 84 LYS A O 1
ATOM 685 N N . ALA A 1 85 ? 10.996 -11.402 -15.854 1.00 84.00 85 ALA A N 1
ATOM 686 C CA . ALA A 1 85 ? 10.592 -12.175 -17.027 1.00 84.00 85 ALA A CA 1
ATOM 687 C C . ALA A 1 85 ? 10.605 -11.356 -18.331 1.00 84.00 85 ALA A C 1
ATOM 689 O O . ALA A 1 85 ? 10.871 -11.907 -19.402 1.00 84.00 85 ALA A O 1
ATOM 690 N N . HIS A 1 86 ? 10.314 -10.054 -18.254 1.00 75.88 86 HIS A N 1
ATOM 691 C CA . HIS A 1 86 ? 10.089 -9.199 -19.423 1.00 75.88 86 HIS A CA 1
ATOM 692 C C . HIS A 1 86 ? 11.237 -8.229 -19.726 1.00 75.88 86 HIS A C 1
ATOM 694 O O . HIS A 1 86 ? 11.449 -7.891 -20.895 1.00 75.88 86 HIS A O 1
ATOM 700 N N . TYR A 1 87 ? 12.025 -7.822 -18.727 1.00 69.75 87 TYR A N 1
ATOM 701 C CA . TYR A 1 87 ? 13.253 -7.075 -18.975 1.00 69.75 87 TYR A CA 1
ATOM 702 C C . TYR A 1 87 ? 14.347 -8.046 -19.398 1.00 69.75 87 TYR A C 1
ATOM 704 O O . TYR A 1 87 ? 14.883 -8.823 -18.610 1.00 69.75 87 TYR A O 1
ATOM 712 N N . LYS A 1 88 ? 14.723 -7.970 -20.675 1.00 61.22 88 LYS A N 1
ATOM 713 C CA . LYS A 1 88 ? 15.999 -8.531 -21.117 1.00 61.22 88 LYS A CA 1
ATOM 714 C C . LYS A 1 88 ? 17.112 -7.819 -20.335 1.00 61.22 88 LYS A C 1
ATOM 716 O O . LYS A 1 88 ? 17.027 -6.595 -20.196 1.00 61.22 88 LYS A O 1
ATOM 721 N N . PRO A 1 89 ? 18.157 -8.523 -19.856 1.00 54.94 89 PRO A N 1
ATOM 722 C CA . PRO A 1 89 ? 19.341 -7.839 -19.355 1.00 54.94 89 PRO A CA 1
ATOM 723 C C . PRO A 1 89 ? 19.798 -6.882 -20.454 1.00 54.94 89 PRO A C 1
ATOM 725 O O . PRO A 1 89 ? 19.950 -7.293 -21.606 1.00 54.94 89 PRO A O 1
ATOM 728 N N . ILE A 1 90 ? 19.934 -5.599 -20.125 1.00 52.94 90 ILE A N 1
ATOM 729 C CA . ILE A 1 90 ? 20.403 -4.589 -21.071 1.00 52.94 90 ILE A CA 1
ATOM 730 C C . ILE A 1 90 ? 21.864 -4.927 -21.393 1.00 52.94 90 ILE A C 1
ATOM 732 O O . ILE A 1 90 ? 22.791 -4.484 -20.724 1.00 52.94 90 ILE A O 1
ATOM 736 N N . THR A 1 91 ? 22.090 -5.769 -22.399 1.00 49.81 91 THR A N 1
ATOM 737 C CA . THR A 1 91 ? 23.381 -5.872 -23.073 1.00 49.81 91 THR A CA 1
ATOM 738 C C . THR A 1 91 ? 23.429 -4.745 -24.101 1.00 49.81 91 THR A C 1
ATOM 740 O O . THR A 1 91 ? 22.694 -4.803 -25.085 1.00 49.81 91 THR A O 1
ATOM 743 N N . ALA A 1 92 ? 24.301 -3.761 -23.857 1.00 46.31 92 ALA A N 1
ATOM 744 C CA . ALA A 1 92 ? 24.473 -2.474 -24.555 1.00 46.31 92 ALA A CA 1
ATOM 745 C C . ALA A 1 92 ? 23.482 -1.388 -24.081 1.00 46.31 92 ALA A C 1
ATOM 747 O O . ALA A 1 92 ? 22.275 -1.561 -24.171 1.00 46.31 92 ALA A O 1
ATOM 748 N N . TYR A 1 93 ? 23.921 -0.258 -23.514 1.00 39.06 93 TYR A N 1
ATOM 749 C CA . TYR A 1 93 ? 25.031 0.592 -23.954 1.00 39.06 93 TYR A CA 1
ATOM 750 C C . TYR A 1 93 ? 25.865 1.128 -22.776 1.00 39.06 93 TYR A C 1
ATOM 752 O O . TYR A 1 93 ? 25.355 1.859 -21.930 1.00 39.06 93 TYR A O 1
ATOM 760 N N . VAL A 1 94 ? 27.172 0.844 -22.785 1.00 47.38 94 VAL A N 1
ATOM 761 C CA . VAL A 1 94 ? 28.160 1.817 -22.297 1.00 47.38 94 VAL A CA 1
ATOM 762 C C . VAL A 1 94 ? 28.082 2.972 -23.287 1.00 47.38 94 VAL A C 1
ATOM 764 O O . VAL A 1 94 ? 28.375 2.783 -24.468 1.00 47.38 94 VAL A O 1
ATOM 767 N N . LYS A 1 95 ? 27.587 4.124 -22.846 1.00 36.22 95 LYS A N 1
ATOM 768 C CA . LYS A 1 95 ? 27.711 5.358 -23.616 1.00 36.22 95 LYS A CA 1
ATOM 769 C C . LYS A 1 95 ? 28.996 6.032 -23.141 1.00 36.22 95 LYS A C 1
ATOM 771 O O . LYS A 1 95 ? 29.149 6.214 -21.935 1.00 36.22 95 LYS A O 1
ATOM 776 N N . GLU A 1 96 ? 29.902 6.256 -24.094 1.00 38.69 96 GLU A N 1
ATOM 777 C CA . GLU A 1 96 ? 31.178 6.977 -23.953 1.00 38.69 96 GLU A CA 1
ATOM 778 C C . GLU A 1 96 ? 31.046 8.299 -23.187 1.00 38.69 96 GLU A C 1
ATOM 780 O O . GLU A 1 96 ? 29.991 8.968 -23.334 1.00 38.69 96 GLU A O 1
#

Foldseek 3Di:
DVVVLCVLLQLVHDDPDNDDPCCNCVVVVHDPVSRDPDNVVVVVPDDDLVVLVVVCVVVPVVDQDSVLSVCCSVPVVVSVVVCVVPDDPPPDDPDD

Sequence (96 aa):
PNEFKDLARGKFGKTPVEVDRKFLTETLHISPDDIIEDCSVEDAKAKTFMEFKEELKDKGYLNPTDEDVLSYALFPQVAEEFFKAHYKPITAYVKE

pLDDT: mean 80.46, std 11.72, range [36.22, 91.5]

Radius of gyration: 19.91 Å; chains: 1; bounding box: 52×24×51 Å